Protein AF-A0A8S0GWN0-F1 (afdb_monomer_lite)

Sequence (114 aa):
MSLSGAGLNKSAAAKGRDSDIEESGLPENIQQILKMIRKLQQQIAETLAQLQAVMADKHLSPEETKVRIGSLQSALAILNGGLLTANASLAKAMKEAGLSPEQVMKAASLIMKS

pLDDT: mean 88.73, std 15.91, range [39.31, 98.38]

Secondary structure (DSSP, 8-state):
---HHHHHHHHHHHHHHTHHHHTT---HHHHHHHHHHHHHHHHHHHHHHHHHHHHH-TTS-HHHHHHHHHHHHHHHHHHHHHHHHHHHHHHHHHHHTT--HHHHHHHHHHHH--

Foldseek 3Di:
DDPPPVVVVVVVVLCVVLVLLVVLPDDPQLSVLLSQLVVLVVVLVVLVVVLVVLVVDPVDDPVRSVVSNVVSVVVNVVSVVSNVVSVVSNVVVCVVVVDDPVSVVSSVVSSVVD

Radius of gyration: 17.92 Å; chains: 1; bounding box: 42×20×49 Å

Structure (mmCIF, N/CA/C/O backbone):
data_AF-A0A8S0GWN0-F1
#
_entry.id   AF-A0A8S0GWN0-F1
#
loop_
_atom_site.group_PDB
_atom_site.id
_atom_site.type_symbol
_atom_site.label_atom_id
_atom_site.label_alt_id
_atom_site.label_comp_id
_atom_site.label_asym_id
_atom_site.label_entity_id
_atom_site.label_seq_id
_atom_site.pdbx_PDB_ins_code
_atom_site.Cartn_x
_atom_site.Cartn_y
_atom_site.Cartn_z
_atom_site.occupancy
_atom_site.B_iso_or_equiv
_atom_site.auth_seq_id
_atom_site.auth_comp_id
_atom_site.auth_asym_id
_atom_site.auth_atom_id
_atom_site.pdbx_PDB_model_num
ATOM 1 N N . MET A 1 1 ? -25.479 4.335 -25.400 1.00 39.31 1 MET A N 1
ATOM 2 C CA . MET A 1 1 ? -24.351 3.553 -24.845 1.00 39.31 1 MET A CA 1
ATOM 3 C C . MET A 1 1 ? -24.688 3.182 -23.405 1.00 39.31 1 MET A C 1
ATOM 5 O O . MET A 1 1 ? -24.799 4.079 -22.580 1.00 39.31 1 MET A O 1
ATOM 9 N N . SER A 1 2 ? -24.922 1.902 -23.110 1.00 43.44 2 SER A N 1
ATOM 10 C CA . SER A 1 2 ? -25.159 1.432 -21.738 1.00 43.44 2 SER A CA 1
ATOM 11 C C . SER A 1 2 ? -23.815 1.294 -21.019 1.00 43.44 2 SER A C 1
ATOM 13 O O . SER A 1 2 ? -23.033 0.401 -21.332 1.00 43.44 2 SER A O 1
ATOM 15 N N . LEU A 1 3 ? -23.529 2.198 -20.079 1.00 53.66 3 LEU A N 1
ATOM 16 C CA . LEU A 1 3 ? -22.361 2.125 -19.186 1.00 53.66 3 LEU A CA 1
ATOM 17 C C . LEU A 1 3 ? -22.552 1.097 -18.049 1.00 53.66 3 LEU A C 1
ATOM 19 O O . LEU A 1 3 ? -21.683 0.941 -17.194 1.00 53.66 3 LEU A O 1
ATOM 23 N N . SER A 1 4 ? -23.673 0.373 -18.029 1.00 58.62 4 SER A N 1
ATOM 24 C CA . SER A 1 4 ? -24.084 -0.428 -16.873 1.00 58.62 4 SER A CA 1
ATOM 25 C C . SER A 1 4 ? -23.412 -1.805 -16.792 1.00 58.62 4 SER A C 1
ATOM 27 O O . SER A 1 4 ? -23.276 -2.341 -15.700 1.00 58.62 4 SER A O 1
ATOM 29 N N . GLY A 1 5 ? -22.919 -2.372 -17.900 1.00 49.50 5 GLY A N 1
ATOM 30 C CA . GLY A 1 5 ? -22.327 -3.721 -17.895 1.00 49.50 5 GLY A CA 1
ATOM 31 C C . GLY A 1 5 ? -20.942 -3.802 -17.237 1.00 49.50 5 GLY A C 1
ATOM 32 O O . GLY A 1 5 ? -20.687 -4.671 -16.406 1.00 49.50 5 GLY A O 1
ATOM 33 N N . ALA A 1 6 ? -20.045 -2.866 -17.562 1.00 55.19 6 ALA A N 1
ATOM 34 C CA . ALA A 1 6 ? -18.683 -2.852 -17.017 1.00 55.19 6 ALA A CA 1
ATOM 35 C C . ALA A 1 6 ? -18.633 -2.401 -15.545 1.00 55.19 6 ALA A C 1
ATOM 37 O O . ALA A 1 6 ? -17.762 -2.843 -14.794 1.00 55.19 6 ALA A O 1
ATOM 38 N N . GLY A 1 7 ? -19.578 -1.547 -15.130 1.00 49.53 7 GLY A N 1
ATOM 39 C CA . GLY A 1 7 ? -19.761 -1.151 -13.733 1.00 49.53 7 GLY A CA 1
ATOM 40 C C . GLY A 1 7 ? -20.213 -2.326 -12.867 1.00 49.53 7 GLY A C 1
ATOM 41 O O . GLY A 1 7 ? -19.537 -2.641 -11.892 1.00 49.53 7 GLY A O 1
ATOM 42 N N . LEU A 1 8 ? -21.276 -3.036 -13.274 1.00 51.88 8 LEU A N 1
ATOM 43 C CA . LEU A 1 8 ? -21.809 -4.180 -12.521 1.00 51.88 8 LEU A CA 1
ATOM 44 C C . LEU A 1 8 ? -20.788 -5.316 -12.356 1.00 51.8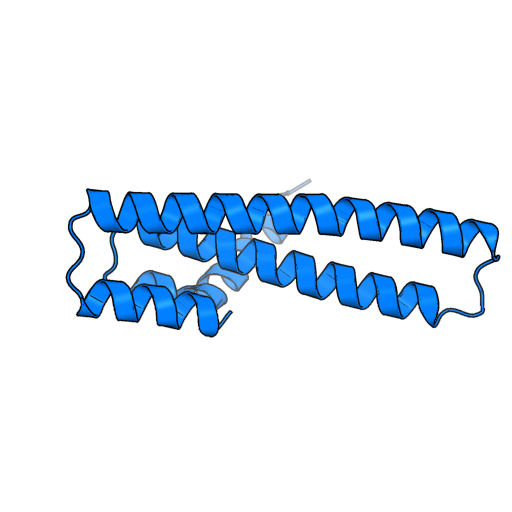8 8 LEU A C 1
ATOM 46 O O . LEU A 1 8 ? -20.736 -5.930 -11.293 1.00 51.88 8 LEU A O 1
ATOM 50 N N . ASN A 1 9 ? -19.953 -5.578 -13.366 1.00 49.50 9 ASN A N 1
ATOM 51 C CA . ASN A 1 9 ? -18.980 -6.673 -13.303 1.00 49.50 9 ASN A CA 1
ATOM 52 C C . ASN A 1 9 ? -17.811 -6.366 -12.344 1.00 49.50 9 ASN A C 1
ATOM 54 O O . ASN A 1 9 ? -17.363 -7.242 -11.608 1.00 49.50 9 ASN A O 1
ATOM 58 N N . LYS A 1 10 ? -17.366 -5.100 -12.273 1.00 51.03 10 LYS A N 1
ATOM 59 C CA . LYS A 1 10 ? -16.390 -4.657 -11.259 1.00 51.03 10 LYS A CA 1
ATOM 60 C C . LYS A 1 10 ? -16.981 -4.707 -9.849 1.00 51.03 10 LYS A C 1
ATOM 62 O O . LYS A 1 10 ? -16.286 -5.115 -8.923 1.00 51.03 10 LYS A O 1
ATOM 67 N N . SER A 1 11 ? -18.256 -4.346 -9.688 1.00 49.34 11 SER A N 1
ATOM 68 C CA . SER A 1 11 ? -18.964 -4.429 -8.403 1.00 49.34 11 SER A CA 1
ATOM 69 C C . SER A 1 11 ? -19.150 -5.873 -7.930 1.00 49.34 11 SER A C 1
ATOM 71 O O . SER A 1 11 ? -18.929 -6.159 -6.759 1.00 49.34 11 SER A O 1
ATOM 73 N N . ALA A 1 12 ? -19.522 -6.793 -8.825 1.00 50.00 12 ALA A N 1
ATOM 74 C CA . ALA A 1 12 ? -19.721 -8.205 -8.498 1.00 50.00 12 ALA A CA 1
ATOM 75 C C . ALA A 1 12 ? -18.397 -8.931 -8.198 1.00 50.00 12 ALA A C 1
ATOM 77 O O . ALA A 1 12 ? -18.327 -9.701 -7.243 1.00 50.00 12 ALA A O 1
ATOM 78 N N . ALA A 1 13 ? -17.330 -8.637 -8.951 1.00 52.72 13 ALA A N 1
ATOM 79 C CA . ALA A 1 13 ? -15.993 -9.160 -8.668 1.00 52.72 13 ALA A CA 1
ATOM 80 C C . ALA A 1 13 ? -15.430 -8.635 -7.333 1.00 52.72 13 ALA A C 1
ATOM 82 O O . ALA A 1 13 ? -14.797 -9.390 -6.597 1.00 52.72 13 ALA A O 1
ATOM 83 N N . ALA A 1 14 ? -15.700 -7.370 -6.984 1.00 52.47 14 ALA A N 1
ATOM 84 C CA . ALA A 1 14 ? -15.358 -6.818 -5.670 1.00 52.47 14 ALA A CA 1
ATOM 85 C C . ALA A 1 14 ? -16.140 -7.503 -4.532 1.00 52.47 14 ALA A C 1
ATOM 87 O O . ALA A 1 14 ? -15.565 -7.799 -3.489 1.00 52.47 14 ALA A O 1
ATOM 88 N N . LYS A 1 15 ? -17.416 -7.843 -4.766 1.00 53.06 15 LYS A N 1
ATOM 89 C CA . LYS A 1 15 ? -18.297 -8.493 -3.781 1.00 53.06 15 LYS A CA 1
ATOM 90 C C . LYS A 1 15 ? -17.813 -9.884 -3.348 1.00 53.06 15 LYS A C 1
ATOM 92 O O . LYS A 1 15 ? -17.989 -10.265 -2.202 1.00 53.06 15 LYS A O 1
ATOM 97 N N . GLY A 1 16 ? -17.163 -10.636 -4.242 1.00 62.09 16 GLY A N 1
ATOM 98 C CA . GLY A 1 16 ? -16.500 -11.894 -3.871 1.00 62.09 16 GLY A CA 1
ATOM 99 C C . GLY A 1 16 ? -15.148 -11.681 -3.182 1.00 62.09 16 GLY A C 1
ATOM 100 O O . GLY A 1 16 ? -14.796 -12.418 -2.262 1.00 62.09 16 GLY A O 1
ATOM 101 N N . ARG A 1 17 ? -14.400 -10.655 -3.610 1.00 72.38 17 ARG A N 1
ATOM 102 C CA . ARG A 1 17 ? -13.023 -10.388 -3.170 1.00 72.38 17 ARG A CA 1
ATOM 103 C C . ARG A 1 17 ? -12.925 -9.829 -1.752 1.00 72.38 17 ARG A C 1
ATOM 105 O O . ARG A 1 17 ? -11.938 -10.107 -1.082 1.00 72.38 17 ARG A O 1
ATOM 112 N N . ASP A 1 18 ? -13.936 -9.083 -1.312 1.00 85.62 18 ASP A N 1
ATOM 113 C CA . ASP A 1 18 ? -13.967 -8.436 0.005 1.00 85.62 18 ASP A CA 1
ATOM 114 C C . ASP A 1 18 ? -14.948 -9.084 0.989 1.00 85.62 18 ASP A C 1
ATOM 116 O O . ASP A 1 18 ? -15.195 -8.536 2.062 1.00 85.62 18 ASP A O 1
ATOM 120 N N . SER A 1 19 ? -15.474 -10.263 0.646 1.00 87.62 19 SER A N 1
ATOM 121 C CA . SER A 1 19 ? -16.400 -11.038 1.485 1.00 87.62 19 SER A CA 1
ATOM 122 C C . SER A 1 19 ? -15.855 -11.278 2.897 1.00 87.62 19 SER A C 1
ATOM 124 O O . SER A 1 19 ? -16.566 -11.105 3.878 1.00 87.62 19 SER A O 1
ATOM 126 N N . ASP A 1 20 ? -14.557 -11.555 3.034 1.00 91.69 20 ASP A N 1
ATOM 127 C CA . ASP A 1 20 ? -13.893 -11.742 4.328 1.00 91.69 20 ASP A CA 1
ATOM 128 C C . ASP A 1 20 ? -13.860 -10.477 5.206 1.00 91.69 20 ASP A C 1
ATOM 130 O O . ASP A 1 20 ? -13.831 -10.581 6.436 1.00 91.69 20 ASP A O 1
ATOM 134 N N . ILE A 1 21 ? -13.873 -9.291 4.589 1.00 92.50 21 ILE A N 1
ATOM 135 C CA . ILE A 1 21 ? -13.996 -7.997 5.271 1.00 92.50 21 ILE A CA 1
ATOM 136 C C . ILE A 1 21 ? -15.468 -7.713 5.595 1.00 92.50 21 ILE A C 1
ATOM 138 O O . ILE A 1 21 ? -15.767 -7.273 6.705 1.00 92.50 21 ILE A O 1
ATOM 142 N N . GLU A 1 22 ? -16.380 -7.978 4.660 1.00 92.31 22 GLU A N 1
ATOM 143 C CA . GLU A 1 22 ? -17.826 -7.753 4.819 1.00 92.31 22 GLU A CA 1
ATOM 144 C C . GLU A 1 22 ? -18.421 -8.615 5.940 1.00 92.31 22 GLU A C 1
ATOM 146 O O . GLU A 1 22 ? -19.202 -8.138 6.763 1.00 92.31 22 GLU A O 1
ATOM 151 N N . GLU A 1 23 ? -17.969 -9.862 6.034 1.00 92.19 23 GLU A N 1
ATOM 152 C CA . GLU A 1 23 ? -18.402 -10.849 7.026 1.00 92.19 23 GLU A CA 1
ATOM 153 C C . GLU A 1 23 ? -17.582 -10.784 8.329 1.00 92.19 23 GLU A C 1
ATOM 155 O O . GLU A 1 23 ? -17.765 -11.594 9.237 1.00 92.19 23 GLU A O 1
ATOM 160 N N . SER A 1 24 ? -16.662 -9.820 8.461 1.00 91.88 24 SER A N 1
ATOM 161 C CA . SER A 1 24 ? -15.746 -9.739 9.609 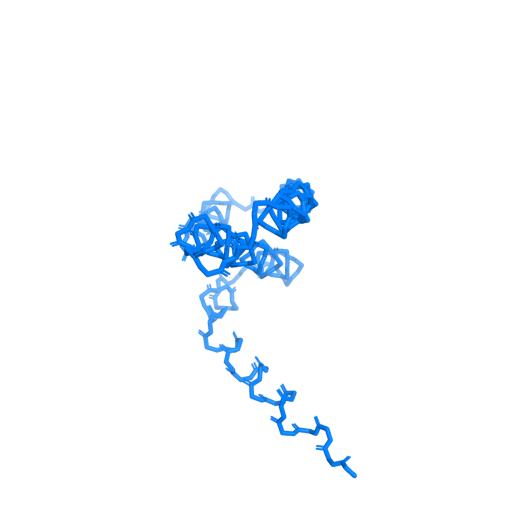1.00 91.88 24 SER A CA 1
ATOM 162 C C . SER A 1 24 ? -16.413 -9.345 10.931 1.00 91.88 24 SER A C 1
ATOM 164 O O . SER A 1 24 ? -15.801 -9.513 11.987 1.00 91.88 24 SER A O 1
ATOM 166 N N . GLY A 1 25 ? -17.623 -8.775 10.881 1.00 93.00 25 GLY A N 1
ATOM 167 C CA . GLY A 1 25 ? -18.297 -8.181 12.040 1.00 93.00 25 GLY A CA 1
ATOM 168 C C . GLY A 1 25 ? -17.656 -6.876 12.538 1.00 93.00 25 GLY A C 1
ATOM 169 O O . GLY A 1 25 ? -18.026 -6.377 13.600 1.00 93.00 25 GLY A O 1
ATOM 170 N N . LEU A 1 26 ? -16.689 -6.317 11.801 1.00 95.94 26 LEU A N 1
ATOM 171 C CA . LEU A 1 26 ? -16.088 -5.018 12.111 1.00 95.94 26 LEU A CA 1
ATOM 172 C C . LEU A 1 26 ? -17.043 -3.869 11.742 1.00 95.94 26 LEU A C 1
ATOM 174 O O . LEU A 1 26 ? -17.863 -4.031 10.836 1.00 95.94 26 LEU A O 1
ATOM 178 N N . PRO A 1 27 ? -16.923 -2.688 12.375 1.00 96.50 27 PRO A N 1
ATOM 179 C CA . PRO A 1 27 ? -17.719 -1.519 12.006 1.00 96.50 27 PRO A CA 1
ATOM 180 C C . PRO A 1 27 ? -17.551 -1.143 10.530 1.00 96.50 27 PRO A C 1
ATOM 182 O O . PRO A 1 27 ? -16.452 -1.238 9.984 1.00 96.50 27 PRO A O 1
ATOM 185 N N . GLU A 1 28 ? -18.613 -0.644 9.896 1.00 94.50 28 GLU A N 1
ATOM 186 C CA . GLU A 1 28 ? -18.624 -0.351 8.455 1.00 94.50 28 GLU A CA 1
ATOM 187 C C . GLU A 1 28 ? -17.483 0.587 8.025 1.00 94.50 28 GLU A C 1
ATOM 189 O O . GLU A 1 28 ? -16.794 0.310 7.048 1.00 94.50 28 GLU A O 1
ATOM 194 N N . ASN A 1 29 ? -17.200 1.642 8.796 1.00 94.94 29 ASN A N 1
ATOM 195 C CA . ASN A 1 29 ? -16.071 2.543 8.530 1.00 94.94 29 ASN A CA 1
ATOM 196 C C . ASN A 1 29 ? -14.722 1.793 8.469 1.00 94.94 29 ASN A C 1
ATOM 198 O O . ASN A 1 29 ? -13.916 2.014 7.568 1.00 94.94 29 ASN A O 1
ATOM 202 N N . ILE A 1 30 ? -14.497 0.847 9.386 1.00 96.75 30 ILE A N 1
ATOM 203 C CA . ILE A 1 30 ? -13.288 0.010 9.414 1.00 96.75 30 ILE A CA 1
ATOM 204 C C . ILE A 1 30 ? -13.225 -0.874 8.172 1.00 96.75 30 ILE A C 1
ATOM 206 O O . ILE A 1 30 ? -12.180 -0.955 7.528 1.00 96.75 30 ILE A O 1
ATOM 210 N N . GLN A 1 31 ? -14.349 -1.488 7.797 1.00 96.12 31 GLN A N 1
ATOM 211 C CA . GLN A 1 31 ? -14.434 -2.305 6.590 1.00 96.12 31 GLN A CA 1
ATOM 212 C C . GLN A 1 31 ? -14.098 -1.496 5.331 1.00 96.12 31 GLN A C 1
ATOM 214 O O . GLN A 1 31 ? -13.325 -1.959 4.496 1.00 96.12 31 GLN A O 1
ATOM 219 N N . GLN A 1 32 ? -14.621 -0.274 5.198 1.00 96.19 32 GLN A N 1
ATOM 220 C CA . GLN A 1 32 ? -14.331 0.589 4.048 1.00 96.19 32 GLN A CA 1
ATOM 221 C C . GLN A 1 32 ? -12.843 0.956 3.966 1.00 96.19 32 GLN A C 1
ATOM 223 O O . GLN A 1 32 ? -12.250 0.896 2.885 1.00 96.19 32 GLN A O 1
ATOM 228 N N . ILE A 1 33 ? -12.209 1.268 5.102 1.00 97.19 33 ILE A N 1
ATOM 229 C CA . ILE A 1 33 ? -10.769 1.555 5.139 1.00 97.19 33 ILE A CA 1
ATOM 230 C C . ILE A 1 33 ? -9.953 0.305 4.763 1.00 97.19 33 ILE A C 1
ATOM 232 O O . ILE A 1 33 ? -9.013 0.410 3.974 1.00 97.19 33 ILE A O 1
ATOM 236 N N . LEU A 1 34 ? -10.330 -0.883 5.248 1.00 96.44 34 LEU A N 1
ATOM 237 C CA . LEU A 1 34 ? -9.678 -2.147 4.879 1.00 96.44 34 LEU A CA 1
ATOM 238 C C . LEU A 1 34 ? -9.782 -2.437 3.372 1.00 96.44 34 LEU A C 1
ATOM 240 O O . LEU A 1 34 ? -8.782 -2.794 2.746 1.00 96.44 34 LEU A O 1
ATOM 244 N N . LYS A 1 35 ? -10.953 -2.215 2.761 1.00 95.50 35 LYS A N 1
ATOM 245 C CA . LYS A 1 35 ? -11.136 -2.353 1.303 1.00 95.50 35 LYS A CA 1
ATOM 246 C C . LYS A 1 35 ? -10.247 -1.377 0.529 1.00 95.50 35 LYS A C 1
ATOM 248 O O . LYS A 1 35 ? -9.645 -1.746 -0.481 1.00 95.50 35 LYS A O 1
ATOM 253 N N . MET A 1 36 ? -10.110 -0.142 1.017 1.00 95.94 36 MET A N 1
ATOM 254 C CA . MET A 1 36 ? -9.206 0.847 0.424 1.00 95.94 36 MET A CA 1
ATOM 255 C C . MET A 1 36 ? -7.738 0.402 0.502 1.00 95.94 36 MET A C 1
ATOM 257 O O . MET A 1 36 ? -7.034 0.484 -0.504 1.00 95.94 36 MET A O 1
ATOM 261 N N . ILE A 1 37 ? -7.292 -0.115 1.651 1.00 96.56 37 ILE A N 1
ATOM 262 C CA . ILE A 1 37 ? -5.938 -0.666 1.834 1.00 96.56 37 ILE A CA 1
ATOM 263 C C . ILE A 1 37 ? -5.678 -1.799 0.837 1.00 96.56 37 ILE A C 1
ATOM 265 O O . ILE A 1 37 ? -4.684 -1.760 0.109 1.00 96.56 37 ILE A O 1
ATOM 269 N N . ARG A 1 38 ? -6.604 -2.757 0.728 1.00 95.31 38 ARG A N 1
ATOM 270 C CA . ARG A 1 38 ? -6.487 -3.891 -0.196 1.00 95.31 38 ARG A CA 1
ATOM 271 C C . ARG A 1 38 ? -6.414 -3.444 -1.655 1.00 95.31 38 ARG A C 1
ATOM 273 O O . ARG A 1 38 ? -5.597 -3.952 -2.423 1.00 95.31 38 ARG A O 1
ATOM 280 N N . LYS A 1 39 ? -7.220 -2.455 -2.043 1.00 94.62 39 LYS A N 1
ATOM 281 C CA . LYS A 1 39 ? -7.153 -1.861 -3.383 1.00 94.62 39 LYS A CA 1
ATOM 282 C C . LYS A 1 39 ? -5.792 -1.210 -3.648 1.00 94.62 39 LYS A C 1
ATOM 284 O O . LYS A 1 39 ? -5.229 -1.412 -4.720 1.00 94.62 39 LYS A O 1
ATOM 289 N N . LEU A 1 40 ? -5.250 -0.462 -2.685 1.00 96.69 40 LEU A N 1
ATOM 290 C CA . LEU A 1 40 ? -3.932 0.171 -2.813 1.00 96.69 40 LEU A CA 1
ATOM 291 C C . LEU A 1 40 ? -2.818 -0.874 -2.953 1.00 96.69 40 LEU A C 1
ATOM 293 O O . LEU A 1 40 ? -1.967 -0.731 -3.826 1.00 96.69 40 LEU A O 1
ATOM 297 N N . GLN A 1 41 ? -2.854 -1.953 -2.167 1.00 95.69 41 GLN A N 1
ATOM 298 C CA . GLN A 1 41 ? -1.900 -3.065 -2.278 1.00 95.69 41 GLN A CA 1
ATOM 299 C C . GLN A 1 41 ? -1.947 -3.726 -3.664 1.00 95.69 41 GLN A C 1
ATOM 301 O O . GLN A 1 41 ? -0.899 -3.961 -4.264 1.00 95.69 41 GLN A O 1
ATOM 306 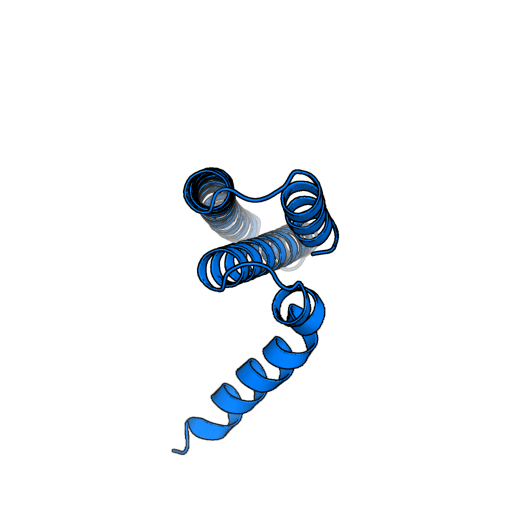N N . GLN A 1 42 ? -3.144 -3.946 -4.216 1.00 95.12 42 GLN A N 1
ATOM 307 C CA . GLN A 1 42 ? -3.305 -4.477 -5.575 1.00 95.12 42 GLN A CA 1
ATOM 308 C C . GLN A 1 42 ? -2.710 -3.541 -6.625 1.00 95.12 42 GLN A C 1
ATOM 310 O O . GLN A 1 42 ? -1.941 -3.982 -7.473 1.00 95.12 42 GLN A O 1
ATOM 315 N N . GLN A 1 43 ? -2.997 -2.241 -6.537 1.00 96.50 43 GLN A N 1
ATOM 316 C CA . GLN A 1 43 ? -2.440 -1.255 -7.464 1.00 96.50 43 GLN A CA 1
ATOM 317 C C . GLN A 1 43 ? -0.911 -1.166 -7.361 1.00 96.50 43 GLN A C 1
ATOM 319 O O . GLN A 1 43 ? -0.239 -1.008 -8.380 1.00 96.50 43 GLN A O 1
ATOM 324 N N . ILE A 1 44 ? -0.343 -1.305 -6.158 1.00 97.56 44 ILE A N 1
ATOM 325 C CA . ILE A 1 44 ? 1.112 -1.368 -5.954 1.00 97.56 44 ILE A CA 1
ATOM 326 C C . ILE A 1 44 ? 1.688 -2.612 -6.635 1.00 97.56 44 ILE A C 1
ATOM 328 O O . ILE A 1 44 ? 2.647 -2.490 -7.396 1.00 97.56 44 ILE A O 1
ATOM 332 N N . ALA A 1 45 ? 1.093 -3.787 -6.414 1.00 96.94 45 ALA A N 1
ATOM 333 C CA . ALA A 1 45 ? 1.542 -5.036 -7.026 1.00 96.94 45 ALA A CA 1
ATOM 334 C C . ALA A 1 45 ? 1.472 -4.983 -8.562 1.00 96.94 45 ALA A C 1
ATOM 336 O O . ALA A 1 45 ? 2.434 -5.348 -9.238 1.00 96.94 45 ALA A O 1
ATOM 337 N N . GLU A 1 46 ? 0.376 -4.461 -9.117 1.00 97.25 46 GLU A N 1
ATOM 338 C CA . GLU A 1 46 ? 0.214 -4.252 -10.560 1.00 97.25 46 GLU A CA 1
ATOM 339 C C . GLU A 1 46 ? 1.265 -3.281 -11.115 1.00 97.25 46 GLU A C 1
ATOM 341 O O . GLU A 1 46 ? 1.867 -3.548 -12.154 1.00 97.25 46 GLU A O 1
ATOM 346 N N . THR A 1 47 ? 1.539 -2.181 -10.409 1.00 97.94 47 THR A N 1
ATOM 347 C CA . THR A 1 47 ? 2.535 -1.185 -10.840 1.00 97.94 47 THR A CA 1
ATOM 348 C C . THR A 1 47 ? 3.958 -1.750 -10.775 1.00 97.94 47 THR A C 1
ATOM 350 O O . THR A 1 47 ? 4.761 -1.495 -11.671 1.00 97.94 47 THR A O 1
ATOM 353 N N . LEU A 1 48 ? 4.276 -2.567 -9.765 1.00 98.00 48 LEU A N 1
ATOM 354 C CA . LEU A 1 48 ? 5.552 -3.288 -9.678 1.00 98.00 48 LEU A CA 1
ATOM 355 C C . LEU A 1 48 ? 5.707 -4.311 -10.810 1.00 98.00 48 LEU A C 1
ATOM 357 O O . LEU A 1 48 ? 6.781 -4.401 -11.402 1.00 98.00 48 LEU A O 1
ATOM 361 N N . ALA A 1 49 ? 4.645 -5.045 -11.147 1.00 98.00 49 ALA A N 1
ATOM 362 C CA . ALA A 1 49 ? 4.658 -5.974 -12.274 1.00 98.00 49 ALA A CA 1
ATOM 363 C C . ALA A 1 49 ? 4.870 -5.239 -13.608 1.00 98.00 49 ALA A C 1
ATOM 365 O O . ALA A 1 49 ? 5.676 -5.672 -14.430 1.00 98.00 49 ALA A O 1
ATOM 366 N N . GLN A 1 50 ? 4.215 -4.089 -13.806 1.00 97.44 50 GLN A N 1
ATOM 367 C CA . GLN A 1 50 ? 4.435 -3.237 -14.980 1.00 97.44 50 GLN A CA 1
ATOM 368 C C . GLN A 1 50 ? 5.864 -2.693 -15.036 1.00 97.44 50 GLN A C 1
ATOM 370 O O . GLN A 1 50 ? 6.469 -2.681 -16.106 1.00 97.44 50 GLN A O 1
ATOM 375 N N . LEU A 1 51 ? 6.426 -2.285 -13.895 1.00 97.62 51 LEU A N 1
ATOM 376 C CA . LEU A 1 51 ? 7.814 -1.834 -13.810 1.00 97.62 51 LEU A CA 1
ATOM 377 C C . LEU A 1 51 ? 8.777 -2.940 -14.254 1.00 97.62 51 LEU A C 1
ATOM 379 O O . LEU A 1 51 ? 9.639 -2.696 -15.094 1.00 97.62 51 LEU A O 1
ATOM 383 N N . GLN A 1 52 ? 8.591 -4.163 -13.753 1.00 96.56 52 GLN A N 1
ATOM 384 C CA . GLN A 1 52 ? 9.393 -5.320 -14.160 1.00 96.56 52 GLN A CA 1
ATOM 385 C C . GLN A 1 52 ? 9.221 -5.644 -15.649 1.00 96.56 52 GLN A C 1
ATOM 387 O O . GLN A 1 52 ? 10.210 -5.913 -16.327 1.00 96.56 52 GLN A O 1
ATOM 392 N N . ALA A 1 53 ? 7.994 -5.568 -16.173 1.00 96.88 53 ALA A N 1
ATOM 393 C CA . ALA A 1 53 ? 7.720 -5.799 -17.589 1.00 96.88 53 ALA A CA 1
ATOM 394 C C . ALA A 1 53 ? 8.439 -4.779 -18.485 1.00 96.88 53 ALA A C 1
ATOM 396 O O . ALA A 1 53 ? 9.091 -5.176 -19.444 1.00 96.88 53 ALA A O 1
ATOM 397 N N . VAL A 1 54 ? 8.400 -3.486 -18.137 1.00 96.44 54 VAL A N 1
ATOM 398 C CA . VAL A 1 54 ? 9.124 -2.427 -18.867 1.00 96.44 54 VAL A CA 1
ATOM 399 C C . VAL A 1 54 ? 10.636 -2.649 -18.819 1.00 96.44 54 VAL A C 1
ATOM 401 O O . VAL A 1 54 ? 11.315 -2.433 -19.815 1.00 96.44 54 VAL A O 1
ATOM 404 N N . MET A 1 55 ? 11.176 -3.102 -17.685 1.00 92.50 55 MET A N 1
ATOM 405 C CA . MET A 1 55 ? 12.608 -3.400 -17.559 1.00 92.50 55 MET A CA 1
ATOM 406 C C . MET A 1 55 ? 13.038 -4.639 -18.359 1.00 92.50 55 MET A C 1
ATOM 408 O O . MET A 1 55 ? 14.193 -4.726 -18.773 1.00 92.50 55 MET A O 1
ATOM 412 N N . ALA A 1 56 ? 12.136 -5.602 -18.559 1.00 95.12 56 ALA A N 1
ATOM 413 C CA . ALA A 1 56 ? 12.393 -6.817 -19.328 1.00 95.12 56 ALA A CA 1
ATOM 414 C C . ALA A 1 56 ? 12.149 -6.645 -20.840 1.00 95.12 56 ALA A C 1
ATOM 416 O O . ALA A 1 56 ? 12.633 -7.460 -21.631 1.00 95.12 56 ALA A O 1
ATOM 417 N N . ASP A 1 57 ? 11.408 -5.611 -21.242 1.00 94.25 57 ASP A N 1
ATOM 418 C CA . ASP A 1 57 ? 11.055 -5.351 -22.634 1.00 94.25 57 ASP A CA 1
ATOM 419 C C . ASP A 1 57 ? 12.250 -4.794 -23.424 1.00 94.25 57 ASP A C 1
ATOM 421 O O . ASP A 1 57 ? 12.699 -3.663 -23.234 1.00 94.25 57 ASP A O 1
ATOM 425 N N . LYS A 1 58 ? 12.762 -5.611 -24.348 1.00 91.38 58 LYS A N 1
ATOM 426 C CA . LYS A 1 58 ? 13.903 -5.275 -25.212 1.00 91.38 58 LYS A CA 1
ATOM 427 C C . LYS A 1 58 ? 13.508 -4.493 -26.466 1.00 91.38 58 LYS A C 1
ATOM 429 O O . LYS A 1 58 ? 14.389 -4.127 -27.240 1.00 91.38 58 LYS A O 1
ATOM 434 N N . HIS A 1 59 ? 12.214 -4.284 -26.701 1.00 95.12 59 HIS A N 1
ATOM 435 C CA . HIS A 1 59 ? 11.710 -3.576 -27.877 1.00 95.12 59 HIS A CA 1
ATOM 436 C C . HIS A 1 59 ? 11.635 -2.059 -27.671 1.00 95.12 59 HIS A C 1
ATOM 438 O O . HIS A 1 59 ? 11.494 -1.324 -28.646 1.00 95.12 59 HIS A O 1
ATOM 444 N N . LEU A 1 60 ? 11.744 -1.589 -26.427 1.00 93.31 60 LEU A N 1
ATOM 445 C CA . LEU A 1 60 ? 11.730 -0.170 -26.091 1.00 93.31 60 LEU A CA 1
ATOM 446 C C . LEU A 1 60 ? 13.098 0.475 -26.317 1.00 93.31 60 LEU A C 1
ATOM 448 O O . LEU A 1 60 ? 14.143 -0.102 -25.999 1.00 93.31 60 LEU A O 1
ATOM 452 N N . SER A 1 61 ? 13.096 1.715 -26.810 1.00 95.81 61 SER A N 1
ATOM 453 C CA . SER A 1 61 ? 14.316 2.521 -26.814 1.00 95.81 61 SER A CA 1
ATOM 454 C C . SER A 1 61 ? 14.735 2.891 -25.380 1.00 95.81 61 SER A C 1
ATOM 456 O O . SER A 1 61 ? 13.887 2.979 -24.486 1.00 95.81 61 SER A O 1
ATOM 458 N N . PRO A 1 62 ? 16.028 3.173 -25.128 1.00 93.19 62 PRO A N 1
ATOM 459 C CA . PRO A 1 62 ? 16.499 3.547 -23.793 1.00 93.19 62 PRO A CA 1
ATOM 460 C C . PRO A 1 62 ? 15.760 4.747 -23.184 1.00 93.19 62 PRO A C 1
ATOM 462 O O . PRO A 1 62 ? 15.499 4.765 -21.980 1.00 93.19 62 PRO A O 1
ATOM 465 N N . GLU A 1 63 ? 15.398 5.732 -24.009 1.00 95.06 63 GLU A N 1
ATOM 466 C 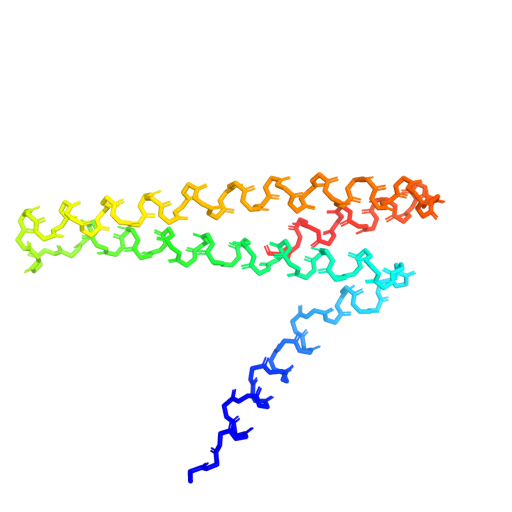CA . GLU A 1 63 ? 14.682 6.925 -23.553 1.00 95.06 63 GLU A 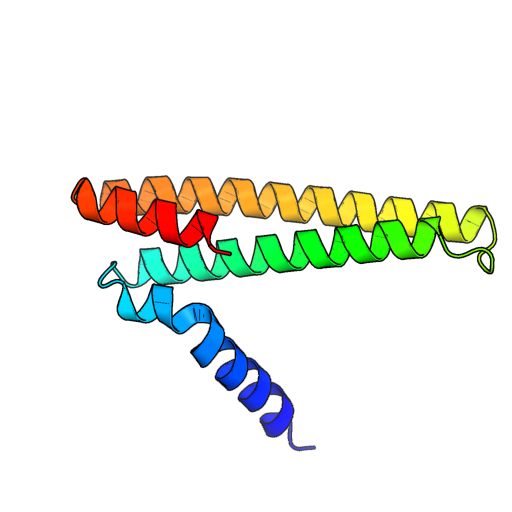CA 1
ATOM 467 C C . GLU A 1 63 ? 13.225 6.606 -23.193 1.00 95.06 63 GLU A C 1
ATOM 469 O O . GLU A 1 63 ? 12.749 7.007 -22.130 1.00 95.06 63 GLU A O 1
ATOM 474 N N . GLU A 1 64 ? 12.529 5.805 -24.007 1.00 95.31 64 GLU A N 1
ATOM 475 C CA . GLU A 1 64 ? 11.168 5.351 -23.694 1.00 95.31 64 GLU A CA 1
ATOM 476 C C . GLU A 1 64 ? 11.128 4.522 -22.408 1.00 95.31 64 GLU A C 1
ATOM 478 O O . GLU A 1 64 ? 10.250 4.728 -21.565 1.00 95.31 64 GLU A O 1
ATOM 483 N N . THR A 1 65 ? 12.095 3.620 -22.227 1.00 96.25 65 THR A N 1
ATOM 484 C CA . THR A 1 65 ? 12.246 2.832 -20.999 1.00 96.25 65 THR A CA 1
ATOM 485 C C . THR A 1 65 ? 12.427 3.745 -19.790 1.00 96.25 65 THR A C 1
ATOM 487 O O . THR A 1 65 ? 11.724 3.591 -18.790 1.00 96.25 65 THR A O 1
ATOM 490 N N . LYS A 1 66 ? 13.309 4.746 -19.883 1.00 96.50 66 LYS A N 1
ATOM 491 C CA . LYS A 1 66 ? 13.575 5.693 -18.793 1.00 96.50 66 LYS A CA 1
ATOM 492 C C . LYS A 1 66 ? 12.336 6.509 -18.416 1.00 96.50 66 LYS A C 1
ATOM 494 O O . LYS A 1 66 ? 12.023 6.619 -17.230 1.00 96.50 66 LYS A O 1
ATOM 499 N N . VAL A 1 67 ? 11.611 7.042 -19.402 1.00 97.38 67 VAL A N 1
ATOM 500 C CA . VAL A 1 67 ? 10.379 7.817 -19.170 1.00 97.38 67 VAL A CA 1
ATOM 501 C C . VAL A 1 67 ? 9.306 6.953 -18.502 1.00 97.38 67 VAL A C 1
ATOM 503 O O . VAL A 1 67 ? 8.705 7.370 -17.507 1.00 97.38 67 VAL A O 1
ATOM 506 N N . ARG A 1 68 ? 9.091 5.726 -18.996 1.00 97.06 68 ARG A N 1
ATOM 507 C CA . ARG A 1 68 ? 8.108 4.789 -18.425 1.00 97.06 68 ARG A CA 1
ATOM 508 C C . ARG A 1 68 ? 8.463 4.395 -16.994 1.00 97.06 68 ARG A C 1
ATOM 510 O O . ARG A 1 68 ? 7.595 4.451 -16.126 1.00 97.06 68 ARG A O 1
ATOM 517 N N . ILE A 1 69 ? 9.728 4.064 -16.728 1.00 97.69 69 ILE A N 1
ATOM 518 C CA . ILE A 1 69 ? 10.210 3.753 -15.374 1.00 97.69 69 ILE A CA 1
ATOM 519 C C . ILE A 1 69 ? 9.971 4.937 -14.431 1.00 97.69 69 ILE A C 1
ATOM 521 O O . ILE A 1 69 ? 9.408 4.742 -13.357 1.00 97.69 69 ILE A O 1
ATOM 525 N N . GLY A 1 70 ? 10.334 6.160 -14.831 1.00 97.69 70 GLY A N 1
ATOM 526 C CA . GLY A 1 70 ? 10.144 7.351 -13.995 1.00 97.69 70 GLY A CA 1
ATOM 527 C C . GLY A 1 70 ? 8.673 7.617 -13.653 1.00 97.69 70 GLY A C 1
ATOM 528 O O . GLY A 1 70 ? 8.339 7.939 -12.509 1.00 97.69 70 GLY A O 1
ATOM 529 N N . SER A 1 71 ? 7.772 7.418 -14.619 1.00 97.94 71 SER A N 1
ATOM 530 C CA . SER A 1 71 ? 6.326 7.521 -14.393 1.00 97.94 71 SER A CA 1
ATOM 531 C C . SER A 1 71 ? 5.819 6.460 -13.407 1.00 97.94 71 SER A C 1
ATOM 533 O O . SER A 1 71 ? 5.124 6.800 -12.447 1.00 97.94 71 SER A O 1
ATOM 535 N N . LEU A 1 72 ? 6.225 5.197 -13.578 1.00 98.25 72 LEU A N 1
ATOM 536 C CA . LEU A 1 72 ? 5.837 4.093 -12.691 1.00 98.25 72 LEU A CA 1
ATOM 537 C C . LEU A 1 72 ? 6.393 4.269 -11.270 1.00 98.25 72 LEU A C 1
ATOM 539 O O . LEU A 1 72 ? 5.685 4.020 -10.297 1.00 98.25 72 LEU A O 1
ATOM 543 N N . GLN A 1 73 ? 7.624 4.764 -11.125 1.00 97.94 73 GLN A N 1
ATOM 544 C CA . GLN A 1 73 ? 8.214 5.093 -9.822 1.00 97.94 73 GLN A CA 1
ATOM 545 C C . GLN A 1 73 ? 7.454 6.222 -9.115 1.00 97.94 73 GLN A C 1
ATOM 547 O O . GLN A 1 73 ? 7.203 6.141 -7.912 1.00 97.94 73 GLN A O 1
ATOM 552 N N . SER A 1 74 ? 7.030 7.244 -9.861 1.00 98.38 74 SER A N 1
ATOM 553 C CA . SER A 1 74 ? 6.219 8.341 -9.321 1.00 98.38 74 SER A CA 1
ATOM 554 C C . SER A 1 74 ? 4.839 7.847 -8.871 1.00 98.38 74 SER A C 1
ATOM 556 O O . SER A 1 74 ? 4.376 8.194 -7.784 1.00 98.38 74 SER A O 1
ATOM 558 N N . ALA A 1 75 ? 4.206 6.974 -9.663 1.00 97.94 75 ALA A N 1
ATOM 559 C CA . ALA A 1 75 ? 2.949 6.326 -9.293 1.00 97.94 75 ALA A CA 1
ATOM 560 C C . ALA A 1 75 ? 3.102 5.468 -8.024 1.00 97.94 75 ALA A C 1
ATOM 562 O O . ALA A 1 75 ? 2.276 5.568 -7.118 1.00 97.94 75 ALA A O 1
ATOM 563 N N . LEU A 1 76 ? 4.187 4.692 -7.905 1.00 98.31 76 LEU A N 1
ATOM 564 C CA . LEU A 1 76 ? 4.492 3.919 -6.696 1.00 98.31 76 LEU A CA 1
ATOM 565 C C . LEU A 1 76 ? 4.654 4.808 -5.461 1.00 98.31 76 LEU A C 1
ATOM 567 O O . LEU A 1 76 ? 4.163 4.446 -4.394 1.00 98.31 76 LEU A O 1
ATOM 571 N N . ALA A 1 77 ? 5.314 5.962 -5.578 1.00 98.38 77 ALA A N 1
ATOM 572 C CA . ALA A 1 77 ? 5.462 6.889 -4.456 1.00 98.38 77 ALA A CA 1
ATOM 573 C C . ALA A 1 77 ? 4.097 7.395 -3.956 1.00 98.38 77 ALA A C 1
ATOM 575 O O . ALA A 1 77 ? 3.831 7.381 -2.753 1.00 98.38 77 ALA A O 1
ATOM 576 N N . ILE A 1 78 ? 3.204 7.762 -4.881 1.00 98.31 78 ILE A N 1
ATOM 577 C CA . ILE A 1 78 ? 1.839 8.205 -4.562 1.00 98.31 78 ILE A CA 1
ATOM 578 C C . ILE A 1 78 ? 1.037 7.074 -3.907 1.00 98.31 78 ILE A C 1
ATOM 580 O O . ILE A 1 78 ? 0.404 7.288 -2.873 1.00 98.31 78 ILE A O 1
ATOM 584 N N . LEU A 1 79 ? 1.082 5.866 -4.475 1.00 98.31 79 LEU A N 1
ATOM 585 C CA . LEU A 1 79 ? 0.352 4.709 -3.953 1.00 98.31 79 LEU A CA 1
ATOM 586 C C . LEU A 1 79 ? 0.825 4.315 -2.547 1.00 98.31 79 LEU A C 1
ATOM 588 O O . LEU A 1 79 ? -0.006 4.068 -1.674 1.00 98.31 79 LEU A O 1
ATOM 592 N N . ASN A 1 80 ? 2.138 4.312 -2.299 1.00 97.88 80 ASN A N 1
ATOM 593 C CA . ASN A 1 80 ? 2.693 4.038 -0.970 1.00 97.88 80 ASN A CA 1
ATOM 594 C C . ASN A 1 80 ? 2.316 5.123 0.049 1.00 97.88 80 ASN A C 1
ATOM 596 O O . ASN A 1 80 ? 1.990 4.799 1.191 1.00 97.88 80 ASN A O 1
ATOM 600 N N . GLY A 1 81 ? 2.297 6.396 -0.361 1.00 98.38 81 GLY A N 1
ATOM 601 C CA . GLY A 1 81 ? 1.789 7.488 0.473 1.00 98.38 81 GLY A CA 1
ATOM 602 C C . GLY A 1 81 ? 0.319 7.285 0.847 1.00 98.38 81 GLY A C 1
ATOM 603 O O . GLY A 1 81 ? -0.036 7.351 2.023 1.00 98.38 81 GLY A O 1
ATOM 604 N N . GLY A 1 82 ? -0.520 6.940 -0.134 1.00 97.94 82 GLY A N 1
ATOM 605 C CA . GLY A 1 82 ? -1.926 6.604 0.092 1.00 97.94 82 GLY A CA 1
ATOM 606 C C . GLY A 1 82 ? -2.109 5.415 1.040 1.00 97.94 82 GLY A C 1
ATOM 607 O O . GLY A 1 82 ? -2.954 5.471 1.932 1.00 97.94 82 GLY A O 1
ATOM 608 N N . LEU A 1 83 ? -1.290 4.367 0.900 1.00 97.88 83 LEU A N 1
ATOM 609 C CA . LEU A 1 83 ? -1.314 3.192 1.777 1.00 97.88 83 LEU A CA 1
ATOM 610 C C . LEU A 1 83 ? -0.959 3.558 3.224 1.00 97.88 83 LEU A C 1
ATOM 612 O O . LEU A 1 83 ? -1.641 3.123 4.153 1.00 97.88 83 LEU A O 1
ATOM 616 N N . LEU A 1 84 ? 0.065 4.391 3.425 1.00 97.94 84 LEU A N 1
ATOM 617 C CA . LEU A 1 84 ? 0.438 4.888 4.750 1.00 97.94 84 LEU A CA 1
ATOM 618 C C . LEU A 1 84 ? -0.703 5.694 5.386 1.00 97.94 84 LEU A C 1
ATOM 620 O O . LEU A 1 84 ? -1.048 5.460 6.546 1.00 97.94 84 LEU A O 1
ATOM 624 N N . THR A 1 85 ? -1.319 6.604 4.627 1.00 98.19 85 THR A N 1
ATOM 625 C CA . THR A 1 85 ? -2.472 7.382 5.100 1.00 98.19 85 THR A CA 1
ATOM 626 C C . THR A 1 85 ? -3.646 6.476 5.464 1.00 98.19 85 THR A C 1
ATOM 628 O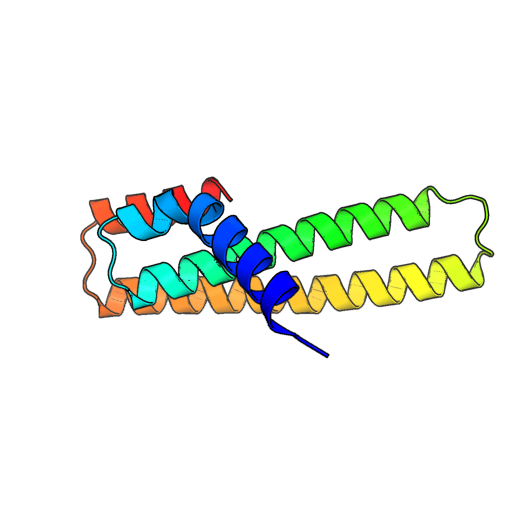 O . THR A 1 85 ? -4.227 6.642 6.533 1.00 98.19 85 THR A O 1
ATOM 631 N N . ALA A 1 86 ? -3.962 5.484 4.630 1.00 97.50 86 ALA A N 1
ATOM 632 C CA . ALA A 1 86 ? -5.040 4.535 4.888 1.00 97.50 86 ALA A CA 1
ATOM 633 C C . ALA A 1 86 ? -4.803 3.728 6.176 1.00 97.50 86 ALA A C 1
ATOM 635 O O . ALA A 1 86 ? -5.712 3.598 6.996 1.00 97.50 86 ALA A O 1
ATOM 636 N N . ASN A 1 87 ? -3.572 3.256 6.399 1.00 96.50 87 ASN A N 1
ATOM 637 C CA . ASN A 1 87 ? -3.188 2.558 7.629 1.00 96.50 87 ASN A CA 1
ATOM 638 C C . ASN A 1 87 ? -3.306 3.458 8.871 1.00 96.50 87 ASN A C 1
ATOM 640 O O . ASN A 1 87 ? -3.789 3.014 9.913 1.00 96.50 87 ASN A O 1
ATOM 644 N N . ALA A 1 88 ? -2.924 4.735 8.768 1.00 97.81 88 ALA A N 1
ATOM 645 C CA . ALA A 1 88 ? -3.091 5.693 9.860 1.00 97.81 88 ALA A CA 1
ATOM 646 C C . ALA A 1 88 ? -4.576 5.970 10.163 1.00 97.81 88 ALA A C 1
ATOM 648 O O . ALA A 1 88 ? -4.982 5.979 11.329 1.00 97.81 88 ALA A O 1
ATOM 649 N N . SER A 1 89 ? -5.401 6.142 9.125 1.00 97.38 89 SER A N 1
ATOM 650 C CA . SER A 1 89 ? -6.856 6.282 9.259 1.00 97.38 89 SER A CA 1
ATOM 651 C C . SER A 1 89 ? -7.488 5.050 9.896 1.00 97.38 89 SER A C 1
ATOM 653 O O . SER A 1 89 ? -8.358 5.198 10.752 1.00 97.38 89 SER A O 1
ATOM 655 N N . LEU A 1 90 ? -7.025 3.850 9.535 1.00 97.44 90 LEU A N 1
ATOM 656 C CA . LEU A 1 90 ? -7.488 2.603 10.130 1.00 97.44 90 LEU A CA 1
ATOM 657 C C . LEU A 1 90 ? -7.185 2.570 11.628 1.00 97.44 90 LEU A C 1
ATOM 659 O O . LEU A 1 90 ? -8.097 2.393 12.429 1.00 97.44 90 LEU A O 1
ATOM 663 N N . ALA A 1 91 ? -5.928 2.805 12.014 1.00 96.06 91 ALA A N 1
ATOM 664 C CA . ALA A 1 91 ? -5.516 2.802 13.416 1.00 96.06 91 ALA A CA 1
ATOM 665 C C . ALA A 1 91 ? -6.325 3.806 14.254 1.00 96.06 91 ALA A C 1
ATOM 667 O O . ALA A 1 91 ? -6.778 3.488 15.357 1.00 96.06 91 ALA A O 1
ATOM 668 N N . LYS A 1 92 ? -6.562 5.006 13.708 1.00 97.44 92 LYS A N 1
ATOM 669 C CA . LYS A 1 92 ? -7.408 6.022 14.341 1.00 97.44 92 LYS A CA 1
ATOM 670 C C . LYS A 1 92 ? -8.852 5.537 14.494 1.00 97.44 92 LYS A C 1
ATOM 672 O O . LYS A 1 92 ? -9.383 5.579 15.600 1.00 97.44 92 LYS A O 1
ATOM 677 N N . ALA A 1 93 ? -9.459 5.039 13.421 1.00 96.81 93 ALA A N 1
ATOM 678 C CA . ALA A 1 93 ? -10.844 4.586 13.437 1.00 96.81 93 ALA A CA 1
ATOM 679 C C . ALA A 1 93 ? -11.052 3.396 14.391 1.00 96.81 93 ALA A C 1
ATOM 681 O O . ALA A 1 93 ? -12.065 3.335 15.081 1.00 96.81 93 ALA A O 1
ATOM 682 N N . MET A 1 94 ? -10.086 2.475 14.484 1.00 96.50 94 MET A N 1
ATOM 683 C CA . MET A 1 94 ? -10.130 1.346 15.424 1.00 96.50 94 MET A CA 1
ATOM 684 C C . MET A 1 94 ? -10.116 1.823 16.881 1.00 96.50 94 MET A C 1
ATOM 686 O O . MET A 1 94 ? -10.860 1.297 17.709 1.00 96.50 94 MET A O 1
ATOM 690 N N . LYS A 1 95 ? -9.302 2.845 17.183 1.00 95.88 95 LYS A N 1
ATOM 691 C CA . LYS A 1 95 ? -9.251 3.477 18.507 1.00 95.88 95 LYS A CA 1
ATOM 692 C C . LYS A 1 95 ? -10.554 4.209 18.837 1.00 95.88 95 LYS A C 1
ATOM 694 O O . LYS A 1 95 ? -11.060 4.064 19.943 1.00 95.88 95 LYS A O 1
ATOM 699 N N . GLU A 1 96 ? -11.093 4.980 17.895 1.00 96.25 96 GLU A N 1
ATOM 700 C CA . GLU A 1 96 ? -12.341 5.741 18.073 1.00 96.25 96 GLU A CA 1
ATOM 701 C C . GLU A 1 96 ? -13.565 4.833 18.227 1.00 96.25 96 GLU A C 1
ATOM 703 O O . GLU A 1 96 ? -14.454 5.131 19.019 1.00 96.25 96 GLU A O 1
ATOM 708 N N . ALA A 1 97 ? -13.588 3.702 17.520 1.00 94.94 97 ALA A N 1
ATOM 709 C CA . ALA A 1 97 ? -14.639 2.696 17.641 1.00 94.94 97 ALA A CA 1
ATOM 710 C C . ALA A 1 97 ? -14.530 1.842 18.918 1.00 94.94 97 ALA A C 1
ATOM 712 O O . ALA A 1 97 ? -15.413 1.024 19.166 1.00 94.94 97 ALA A O 1
ATOM 713 N N . GLY A 1 98 ? -13.458 1.994 19.708 1.00 95.69 98 GLY A N 1
ATOM 714 C CA . GLY A 1 98 ? -13.251 1.226 20.936 1.00 95.69 98 GLY A CA 1
ATOM 715 C C . GLY A 1 98 ? -13.165 -0.283 20.696 1.00 95.69 98 GLY A C 1
ATOM 716 O O . GLY A 1 98 ? -13.723 -1.050 21.478 1.00 95.69 98 GLY A O 1
ATOM 717 N N . LEU A 1 99 ? -12.518 -0.710 19.603 1.00 95.50 99 LEU A N 1
ATOM 718 C CA . LEU A 1 99 ? -12.438 -2.131 19.258 1.00 95.50 99 LEU A CA 1
ATOM 719 C C . LEU A 1 99 ? -11.770 -2.954 20.365 1.00 95.50 99 LEU A C 1
ATOM 721 O O . LEU A 1 99 ? -10.755 -2.556 20.940 1.00 95.50 99 LEU A O 1
ATOM 725 N N . SER A 1 100 ? -12.315 -4.148 20.595 1.00 95.12 100 SER A N 1
ATOM 726 C CA . SER A 1 100 ? -11.684 -5.162 21.445 1.00 95.12 100 SER A CA 1
ATOM 727 C C . SER A 1 100 ? -10.344 -5.637 20.856 1.00 95.12 100 SER A C 1
ATOM 729 O O . SER A 1 100 ? -10.154 -5.577 19.634 1.00 95.12 100 SER A O 1
ATOM 731 N N . PRO A 1 101 ? -9.412 -6.152 21.679 1.00 93.56 101 PRO A N 1
ATOM 732 C CA . PRO A 1 101 ? -8.157 -6.731 21.194 1.00 93.56 101 PRO A CA 1
ATOM 733 C C . PRO A 1 101 ? -8.354 -7.794 20.103 1.00 93.56 101 PRO A C 1
ATOM 735 O O . PRO A 1 101 ? -7.598 -7.839 19.131 1.00 93.56 101 PRO A O 1
ATOM 738 N N . GLU A 1 102 ? -9.406 -8.606 20.204 1.00 93.81 102 GLU A N 1
ATOM 739 C CA . GLU A 1 102 ? -9.760 -9.632 19.222 1.00 93.81 102 GLU A CA 1
ATOM 740 C C . GLU A 1 102 ? -10.158 -9.010 17.877 1.00 93.81 102 GLU A C 1
ATOM 742 O O . GLU A 1 102 ? -9.724 -9.469 16.818 1.00 93.81 102 GLU A O 1
ATOM 747 N N . GLN A 1 103 ? -10.939 -7.927 17.899 1.00 94.25 103 GLN A N 1
ATOM 748 C CA . GLN A 1 103 ? -11.308 -7.184 16.691 1.00 94.25 103 GLN A CA 1
ATOM 749 C C . GLN A 1 103 ? -10.107 -6.461 16.074 1.00 94.25 103 GLN A C 1
ATOM 751 O O . GLN A 1 103 ? -9.995 -6.397 14.848 1.00 94.25 103 GLN A O 1
ATOM 756 N N . VAL A 1 104 ? -9.179 -5.967 16.900 1.00 94.25 104 VAL A N 1
ATOM 757 C CA . VAL A 1 104 ? -7.912 -5.390 16.430 1.00 94.25 104 VAL A CA 1
ATOM 758 C C . VAL A 1 104 ? -7.082 -6.440 15.694 1.00 94.25 104 VAL A C 1
ATOM 760 O O . VAL A 1 104 ? -6.639 -6.199 14.569 1.00 94.25 104 VAL A O 1
ATOM 763 N N . MET A 1 105 ? -6.941 -7.630 16.279 1.00 94.44 105 MET A N 1
ATOM 764 C CA . MET A 1 105 ? -6.262 -8.765 15.649 1.00 94.44 105 MET A CA 1
ATOM 765 C C . MET A 1 105 ? -6.958 -9.205 14.357 1.00 94.44 105 MET A C 1
ATOM 767 O O . MET A 1 105 ? -6.292 -9.470 13.353 1.00 94.44 105 MET A O 1
ATOM 771 N N . LYS A 1 106 ? -8.297 -9.226 14.336 1.00 94.00 106 LYS A N 1
ATOM 772 C CA . LYS A 1 106 ? -9.074 -9.538 13.130 1.00 94.00 106 LYS A CA 1
ATOM 773 C C . LYS A 1 106 ? -8.797 -8.531 12.014 1.00 94.00 106 LYS A C 1
ATOM 775 O O . LYS A 1 106 ? -8.480 -8.955 10.903 1.00 94.00 106 LYS A O 1
ATOM 780 N N . ALA A 1 107 ? -8.853 -7.230 12.299 1.00 93.50 107 ALA A N 1
ATOM 781 C CA . ALA A 1 107 ? -8.542 -6.187 11.322 1.00 93.50 107 ALA A CA 1
ATOM 782 C C . ALA A 1 107 ? -7.108 -6.325 10.782 1.00 93.50 107 ALA A C 1
ATOM 784 O O . ALA A 1 107 ? -6.913 -6.309 9.569 1.00 93.50 107 ALA A O 1
ATOM 785 N N . ALA A 1 108 ? -6.121 -6.564 11.655 1.00 92.50 108 ALA A N 1
ATOM 786 C CA . ALA A 1 108 ? -4.734 -6.789 11.246 1.00 92.50 108 ALA A CA 1
ATOM 787 C C . ALA A 1 108 ? -4.580 -8.018 10.329 1.00 92.50 108 ALA A C 1
ATOM 789 O O . ALA A 1 108 ? -3.892 -7.949 9.311 1.00 92.50 108 ALA A O 1
ATOM 790 N N . SER A 1 109 ? -5.270 -9.123 10.634 1.00 93.50 109 SER A N 1
ATOM 791 C CA . SER A 1 109 ? -5.234 -10.334 9.801 1.00 93.50 109 SER A CA 1
ATOM 792 C C . SER A 1 109 ? -5.807 -10.115 8.395 1.00 93.50 109 SER A C 1
ATOM 794 O O . SER A 1 109 ? -5.309 -10.692 7.430 1.00 93.50 109 SER A O 1
ATOM 796 N N . LEU A 1 110 ? -6.811 -9.241 8.255 1.00 93.31 110 LEU A N 1
ATOM 797 C CA . LEU A 1 110 ? -7.425 -8.915 6.964 1.00 93.31 110 LEU A CA 1
ATOM 798 C C . LEU A 1 110 ? -6.495 -8.078 6.071 1.00 93.31 110 LEU A C 1
ATOM 800 O O . LEU A 1 110 ? -6.536 -8.245 4.854 1.00 93.31 110 LEU A O 1
ATOM 804 N N . ILE A 1 111 ? -5.628 -7.246 6.667 1.00 88.94 111 ILE A N 1
ATOM 805 C CA . ILE A 1 111 ? -4.571 -6.482 5.966 1.00 88.94 111 ILE A CA 1
ATOM 806 C C . ILE A 1 111 ? -3.428 -7.387 5.487 1.00 88.94 111 ILE A C 1
ATOM 808 O O . ILE A 1 111 ? -2.737 -7.065 4.525 1.00 88.94 111 ILE A O 1
ATOM 812 N N . MET A 1 112 ? -3.172 -8.495 6.185 1.00 86.12 112 MET A N 1
ATOM 813 C CA . MET A 1 112 ? -2.107 -9.434 5.811 1.00 86.12 112 MET A CA 1
ATOM 814 C C . MET A 1 112 ? -2.532 -10.413 4.714 1.00 86.12 112 MET A C 1
ATOM 816 O O . MET A 1 112 ? -1.680 -11.018 4.072 1.00 86.12 112 MET A O 1
ATOM 820 N N . LYS A 1 113 ? -3.840 -10.593 4.514 1.00 78.94 113 LYS A N 1
ATOM 821 C CA . LYS A 1 113 ? -4.410 -11.551 3.558 1.00 78.94 113 LYS A CA 1
ATOM 822 C C . LYS A 1 113 ? -4.679 -10.938 2.171 1.00 78.94 113 LYS A C 1
ATOM 824 O O . LYS A 1 113 ? -5.263 -11.604 1.318 1.00 78.94 113 LYS A O 1
ATOM 829 N N . SER A 1 114 ? -4.349 -9.664 1.969 1.00 63.47 114 SER A N 1
ATOM 830 C CA . SER A 1 114 ? -4.647 -8.900 0.749 1.00 63.47 114 SER A CA 1
ATOM 831 C C . SER A 1 114 ? -3.653 -9.080 -0.389 1.00 63.47 114 SER A C 1
ATOM 833 O O . SER A 1 114 ? -2.454 -9.313 -0.130 1.00 63.47 114 SER A O 1
#